Protein AF-A0A7C7CBN4-F1 (afdb_monomer_lite)

Structure (mmCIF, N/CA/C/O backbone):
data_AF-A0A7C7CBN4-F1
#
_entry.id   AF-A0A7C7CBN4-F1
#
loop_
_atom_site.group_PDB
_atom_site.id
_atom_site.type_symbol
_atom_site.label_atom_id
_atom_site.label_alt_id
_atom_site.label_comp_id
_atom_site.label_asym_id
_atom_site.label_entity_id
_atom_site.label_seq_id
_atom_site.pdbx_PDB_ins_code
_atom_site.Cartn_x
_atom_site.Cartn_y
_atom_site.Cartn_z
_atom_site.occupancy
_atom_site.B_iso_or_equiv
_atom_site.auth_seq_id
_atom_site.auth_comp_id
_atom_site.auth_asym_id
_atom_site.auth_atom_id
_atom_site.pdbx_PDB_model_num
ATOM 1 N N . MET A 1 1 ? 98.092 3.364 -56.142 1.00 43.34 1 MET A N 1
ATOM 2 C CA . MET A 1 1 ? 97.210 4.239 -55.341 1.00 43.34 1 MET A CA 1
ATOM 3 C C . MET A 1 1 ? 95.775 3.809 -55.623 1.00 43.34 1 MET A C 1
ATOM 5 O O . MET A 1 1 ? 95.354 3.926 -56.759 1.00 43.34 1 MET A O 1
ATOM 9 N N . SER A 1 2 ? 95.187 2.977 -54.755 1.00 47.62 2 SER A N 1
ATOM 10 C CA . SER A 1 2 ? 94.091 3.375 -53.839 1.00 47.62 2 SER A CA 1
ATOM 11 C C . SER A 1 2 ? 92.785 3.619 -54.623 1.00 47.62 2 SER A C 1
ATOM 13 O O . SER A 1 2 ? 92.735 4.539 -55.418 1.00 47.62 2 SER A O 1
ATOM 15 N N . TYR A 1 3 ? 91.714 2.830 -54.500 1.00 40.03 3 TYR A N 1
ATOM 16 C CA . TYR A 1 3 ? 90.862 2.773 -53.309 1.00 40.03 3 TYR A CA 1
ATOM 17 C C . TYR A 1 3 ? 89.875 1.586 -53.351 1.00 40.03 3 TYR A C 1
ATOM 19 O O . TYR A 1 3 ? 89.418 1.162 -54.408 1.00 40.03 3 TYR A O 1
ATOM 27 N N . ARG A 1 4 ? 89.523 1.106 -52.153 1.00 58.81 4 ARG A N 1
ATOM 28 C CA . ARG A 1 4 ? 88.445 0.155 -51.830 1.00 58.81 4 ARG A CA 1
ATOM 29 C C . ARG A 1 4 ? 87.067 0.622 -52.326 1.00 58.81 4 ARG A C 1
ATOM 31 O O . ARG A 1 4 ? 86.764 1.805 -52.221 1.00 58.81 4 ARG A O 1
ATOM 38 N N . SER A 1 5 ? 86.164 -0.322 -52.597 1.00 55.41 5 SER A N 1
ATOM 39 C CA . SER A 1 5 ? 84.822 -0.301 -51.986 1.00 55.41 5 SER A CA 1
ATOM 40 C C . SER A 1 5 ? 84.176 -1.695 -51.962 1.00 55.41 5 SER A C 1
ATOM 42 O O . SER A 1 5 ? 84.380 -2.528 -52.837 1.00 55.41 5 SER A O 1
ATOM 44 N N . ASN A 1 6 ? 83.493 -1.942 -50.846 1.00 53.50 6 ASN A N 1
ATOM 45 C CA . ASN A 1 6 ? 82.955 -3.200 -50.323 1.00 53.50 6 ASN A CA 1
ATOM 46 C C . ASN A 1 6 ? 81.663 -3.636 -51.066 1.00 53.50 6 ASN A C 1
ATOM 48 O O . ASN A 1 6 ? 81.039 -2.804 -51.724 1.00 53.50 6 ASN A O 1
ATOM 52 N N . PRO A 1 7 ? 81.204 -4.897 -50.936 1.00 64.44 7 PRO A N 1
ATOM 53 C CA . PRO A 1 7 ? 80.123 -5.454 -51.737 1.00 64.44 7 PRO A CA 1
ATOM 54 C C . PRO A 1 7 ? 78.751 -5.156 -51.122 1.00 64.44 7 PRO A C 1
ATOM 56 O O . PRO A 1 7 ? 78.553 -5.304 -49.917 1.00 64.44 7 PRO A O 1
ATOM 59 N N . LEU A 1 8 ? 77.755 -4.848 -51.954 1.00 54.62 8 LEU A N 1
ATOM 60 C CA . LEU A 1 8 ? 76.351 -4.891 -51.542 1.00 54.62 8 LEU A CA 1
ATOM 61 C C . LEU A 1 8 ? 75.717 -6.178 -52.060 1.00 54.62 8 LEU A C 1
ATOM 63 O O . LEU A 1 8 ? 75.037 -6.227 -53.083 1.00 54.62 8 LEU A O 1
ATOM 67 N N . ARG A 1 9 ? 75.956 -7.255 -51.309 1.00 57.56 9 ARG A N 1
ATOM 68 C CA . ARG A 1 9 ? 75.176 -8.487 -51.403 1.00 57.56 9 ARG A CA 1
ATOM 69 C C . ARG A 1 9 ? 73.751 -8.149 -50.964 1.00 57.56 9 ARG A C 1
ATOM 71 O O . ARG A 1 9 ? 73.464 -8.086 -49.771 1.00 57.56 9 ARG 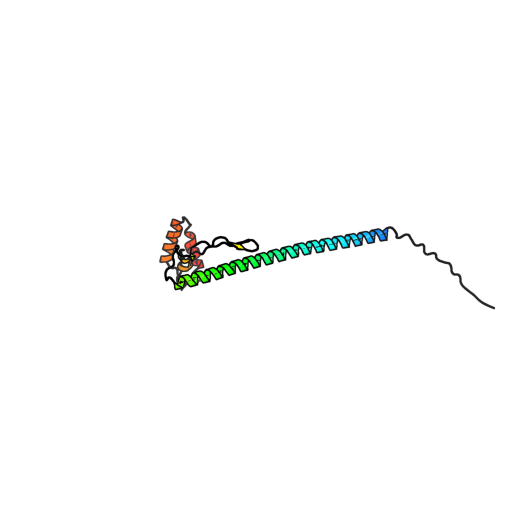A O 1
ATOM 78 N N . SER A 1 10 ? 72.880 -7.903 -51.939 1.00 57.88 10 SER A N 1
ATOM 79 C CA . SER A 1 10 ? 71.437 -7.768 -51.745 1.00 57.88 10 SER A CA 1
ATOM 80 C C . SER A 1 10 ? 70.916 -9.032 -51.057 1.00 57.88 10 SER A C 1
ATOM 82 O O . SER A 1 10 ? 70.698 -10.070 -51.685 1.00 57.88 10 SER A O 1
ATOM 84 N N . LYS A 1 11 ? 70.748 -8.972 -49.732 1.00 56.88 11 LYS A N 1
ATOM 85 C CA . LYS A 1 11 ? 69.871 -9.900 -49.027 1.00 56.88 11 LYS A CA 1
ATOM 86 C C . LYS A 1 11 ? 68.460 -9.549 -49.484 1.00 56.88 11 LYS A C 1
ATOM 88 O O . LYS A 1 11 ? 67.834 -8.654 -48.924 1.00 56.88 11 LYS A O 1
ATOM 93 N N . ARG A 1 12 ? 67.962 -10.237 -50.514 1.00 55.66 12 ARG A N 1
ATOM 94 C CA . ARG A 1 12 ? 66.518 -10.339 -50.729 1.00 55.66 12 ARG A CA 1
ATOM 95 C C . ARG A 1 12 ? 65.950 -10.962 -49.460 1.00 55.66 12 ARG A C 1
ATOM 97 O O . ARG A 1 12 ? 66.096 -12.162 -49.244 1.00 55.66 12 ARG A O 1
ATOM 104 N N . ALA A 1 13 ? 65.375 -10.129 -48.597 1.00 58.38 13 ALA A N 1
ATOM 105 C CA . ALA A 1 13 ? 64.515 -10.600 -47.533 1.00 58.38 13 ALA A CA 1
ATOM 106 C C . ALA A 1 13 ? 63.385 -11.361 -48.226 1.00 58.38 13 ALA A C 1
ATOM 108 O O . ALA A 1 13 ? 62.579 -10.777 -48.952 1.00 58.38 13 ALA A O 1
ATOM 109 N N . SER A 1 14 ? 63.388 -12.683 -48.090 1.00 56.41 14 SER A N 1
ATOM 110 C CA . SER A 1 14 ? 62.243 -13.495 -48.455 1.00 56.41 14 SER A CA 1
ATOM 111 C C . SER A 1 14 ? 61.078 -12.996 -47.612 1.00 56.41 14 SER A C 1
ATOM 113 O O . SER A 1 14 ? 61.020 -13.271 -46.414 1.00 56.41 14 SER A O 1
ATOM 115 N N . SER A 1 15 ? 60.188 -12.223 -48.236 1.00 61.75 15 SER A N 1
ATOM 116 C CA . SER A 1 15 ? 58.855 -11.932 -47.722 1.00 61.75 15 SER A CA 1
ATOM 117 C C . SER A 1 15 ? 58.131 -13.270 -47.618 1.00 61.75 15 SER A C 1
ATOM 119 O O . SER A 1 15 ? 57.537 -13.770 -48.575 1.00 61.75 15 SER A O 1
ATOM 121 N N . ALA A 1 16 ? 58.316 -13.931 -46.478 1.00 57.94 16 ALA A N 1
ATOM 122 C CA . ALA A 1 16 ? 57.574 -15.119 -46.130 1.00 57.94 16 ALA A CA 1
ATOM 123 C C . ALA A 1 16 ? 56.100 -14.709 -46.106 1.00 57.94 16 ALA A C 1
ATOM 125 O O . ALA A 1 16 ? 55.696 -13.825 -45.355 1.00 57.94 16 ALA A O 1
ATOM 126 N N . ARG A 1 17 ? 55.321 -15.315 -47.002 1.00 61.31 17 ARG A N 1
ATOM 127 C CA . ARG A 1 17 ? 53.884 -15.110 -47.173 1.00 61.31 17 ARG A CA 1
ATOM 128 C C . ARG A 1 17 ? 53.156 -15.213 -45.823 1.00 61.31 17 ARG A C 1
ATOM 130 O O . ARG A 1 17 ? 52.806 -16.307 -45.403 1.00 61.31 17 ARG A O 1
ATOM 137 N N . GLN A 1 18 ? 52.833 -14.077 -45.205 1.00 58.62 18 GLN A N 1
ATOM 138 C CA . GLN A 1 18 ? 51.932 -13.993 -44.044 1.00 58.62 18 GLN A CA 1
ATOM 139 C C . GLN A 1 18 ? 50.460 -13.769 -44.446 1.00 58.62 18 GLN A C 1
ATOM 141 O O . GLN A 1 18 ? 49.712 -13.083 -43.760 1.00 58.62 18 GLN A O 1
ATOM 146 N N . HIS A 1 19 ? 50.013 -14.334 -45.570 1.00 59.84 19 HIS A N 1
ATOM 147 C CA . HIS A 1 19 ? 48.674 -14.038 -46.100 1.00 59.84 19 HIS A CA 1
ATOM 148 C C . HIS A 1 19 ? 47.548 -14.779 -45.351 1.00 59.84 19 HIS A C 1
ATOM 150 O O . HIS A 1 19 ? 46.417 -14.312 -45.348 1.00 59.84 19 HIS A O 1
ATOM 156 N N . GLY A 1 20 ? 47.844 -15.900 -44.678 1.00 67.69 20 GLY A N 1
ATOM 157 C CA . GLY A 1 20 ? 46.846 -16.647 -43.896 1.00 67.69 20 GLY A CA 1
ATOM 158 C C . GLY A 1 20 ? 46.621 -16.089 -42.487 1.00 67.69 20 GLY A C 1
ATOM 159 O O . GLY A 1 20 ? 45.486 -15.961 -42.045 1.00 67.69 20 GLY A O 1
ATOM 160 N N . ILE A 1 21 ? 47.700 -15.708 -41.794 1.00 83.94 21 ILE A N 1
ATOM 161 C CA . ILE A 1 21 ? 47.634 -15.242 -40.398 1.00 83.94 21 ILE A CA 1
ATOM 162 C C . ILE A 1 21 ? 46.934 -13.882 -40.304 1.00 83.94 21 ILE A C 1
ATOM 164 O O . ILE A 1 21 ? 46.095 -13.706 -39.429 1.00 83.94 21 ILE A O 1
ATOM 168 N N . ALA A 1 22 ? 47.209 -12.958 -41.231 1.00 87.12 22 ALA A N 1
ATOM 169 C CA . ALA A 1 22 ? 46.584 -11.635 -41.240 1.00 87.12 22 ALA A CA 1
ATOM 170 C C . ALA A 1 22 ? 45.056 -11.687 -41.434 1.00 87.12 22 ALA A C 1
ATOM 172 O O . ALA A 1 22 ? 44.326 -10.889 -40.853 1.00 87.12 22 ALA A O 1
ATOM 173 N N . LEU A 1 23 ? 44.558 -12.640 -42.231 1.00 87.44 23 LEU A N 1
ATOM 174 C CA . LEU A 1 23 ? 43.120 -12.820 -42.427 1.00 87.44 23 LEU A CA 1
ATOM 175 C C . LEU A 1 23 ? 42.457 -13.406 -41.174 1.00 87.44 23 LEU A C 1
ATOM 177 O O . LEU A 1 23 ? 41.395 -12.943 -40.771 1.00 87.44 23 LEU A O 1
ATOM 181 N N . ILE A 1 24 ? 43.096 -14.389 -40.532 1.00 90.44 24 ILE A N 1
ATOM 182 C CA . ILE A 1 24 ? 42.591 -14.993 -39.291 1.00 90.44 24 ILE A CA 1
ATOM 183 C C . ILE A 1 24 ? 42.546 -13.953 -38.167 1.00 90.44 24 ILE A C 1
A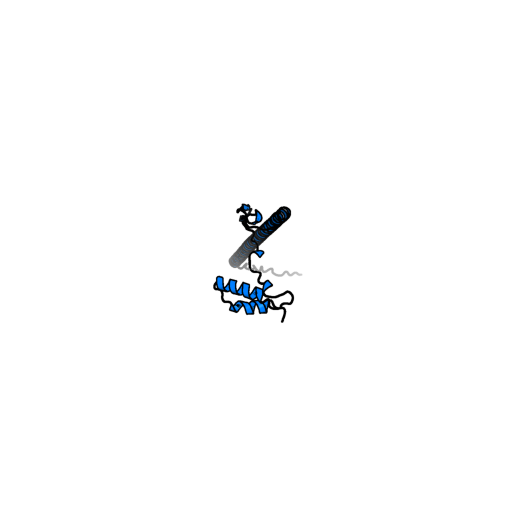TOM 185 O O . ILE A 1 24 ? 41.547 -13.880 -37.455 1.00 90.44 24 ILE A O 1
ATOM 189 N N . THR A 1 25 ? 43.579 -13.116 -38.020 1.00 92.50 25 THR A N 1
ATOM 190 C CA . THR A 1 25 ? 43.578 -12.051 -37.005 1.00 92.50 25 THR A CA 1
ATOM 191 C C . THR A 1 25 ? 42.528 -10.986 -37.302 1.00 92.50 25 THR A C 1
ATOM 193 O O . THR A 1 25 ? 41.843 -10.560 -36.378 1.00 92.50 25 THR A O 1
ATOM 196 N N . ALA A 1 26 ? 42.336 -10.599 -38.567 1.00 93.81 26 ALA A N 1
ATOM 197 C CA . ALA A 1 26 ? 41.272 -9.672 -38.948 1.00 93.81 26 ALA A CA 1
ATOM 198 C C . ALA A 1 26 ? 39.877 -10.239 -38.631 1.00 93.81 26 ALA A C 1
ATOM 200 O O . ALA A 1 26 ? 39.064 -9.546 -38.024 1.00 93.81 26 ALA A O 1
ATOM 201 N N . LEU A 1 27 ? 39.614 -11.507 -38.967 1.00 95.19 27 LEU A N 1
ATOM 202 C CA . LEU A 1 27 ? 38.351 -12.177 -38.638 1.00 95.19 27 LEU A CA 1
ATOM 203 C C . LEU A 1 27 ? 38.142 -12.301 -37.127 1.00 95.19 27 LEU A C 1
ATOM 205 O O . LEU A 1 27 ? 37.031 -12.084 -36.655 1.00 95.19 27 LEU A O 1
ATOM 209 N N . LEU A 1 28 ? 39.197 -12.598 -36.365 1.00 96.50 28 LEU A N 1
ATOM 210 C CA . LEU A 1 28 ? 39.133 -12.654 -34.906 1.00 96.50 28 LEU A CA 1
ATOM 211 C C . LEU A 1 28 ? 38.802 -11.279 -34.308 1.00 96.50 28 LEU A C 1
ATOM 213 O O . LEU A 1 28 ? 37.930 -11.188 -33.451 1.00 96.50 28 LEU A O 1
ATOM 217 N N . ILE A 1 29 ? 39.448 -10.210 -34.783 1.00 96.75 29 ILE A N 1
ATOM 218 C CA . ILE A 1 29 ? 39.169 -8.836 -34.337 1.00 96.75 29 ILE A CA 1
ATOM 219 C C . ILE A 1 29 ? 37.725 -8.449 -34.666 1.00 96.75 29 ILE A C 1
ATOM 221 O O . ILE A 1 29 ? 37.037 -7.910 -33.806 1.00 96.75 29 ILE A O 1
ATOM 225 N N . VAL A 1 30 ? 37.246 -8.750 -35.876 1.00 97.44 30 VAL A N 1
ATOM 226 C CA . VAL A 1 30 ? 35.858 -8.468 -36.275 1.00 97.44 30 VAL A CA 1
ATOM 227 C C . VAL A 1 30 ? 34.870 -9.273 -35.436 1.00 97.44 30 VAL A C 1
ATOM 229 O O . VAL A 1 30 ? 33.887 -8.709 -34.966 1.00 97.44 30 VAL A O 1
ATOM 232 N N . ALA A 1 31 ? 35.132 -10.561 -35.204 1.00 97.31 31 ALA A N 1
ATOM 233 C CA . ALA A 1 31 ? 34.286 -11.398 -34.362 1.00 97.31 31 ALA A CA 1
ATOM 234 C C . ALA A 1 31 ? 34.219 -10.861 -32.925 1.00 97.31 31 ALA A C 1
ATOM 236 O O . ALA A 1 31 ? 33.130 -10.752 -32.374 1.00 97.31 31 ALA A O 1
ATOM 237 N N . LEU A 1 32 ? 35.356 -10.458 -32.348 1.00 97.81 32 LEU A N 1
ATOM 238 C CA . LEU A 1 32 ? 35.422 -9.846 -31.017 1.00 97.81 32 LEU A CA 1
ATOM 239 C C . LEU A 1 32 ? 34.719 -8.485 -30.961 1.00 97.81 32 LEU A C 1
ATOM 241 O O . LEU A 1 32 ? 34.020 -8.189 -29.996 1.00 97.81 32 LEU A O 1
ATOM 245 N N . ALA A 1 33 ? 34.875 -7.657 -31.993 1.00 97.94 33 ALA A N 1
ATOM 246 C CA . ALA A 1 33 ? 34.186 -6.375 -32.080 1.00 97.94 33 ALA A CA 1
ATOM 247 C C . ALA A 1 33 ? 32.665 -6.571 -32.182 1.00 97.94 33 ALA A C 1
ATOM 249 O O . ALA A 1 33 ? 31.908 -5.881 -31.502 1.00 97.94 33 ALA A O 1
ATOM 250 N N . ALA A 1 34 ? 32.215 -7.540 -32.984 1.00 97.75 34 ALA A N 1
ATOM 251 C CA . ALA A 1 34 ? 30.804 -7.868 -33.139 1.00 97.75 34 ALA A CA 1
ATOM 252 C C . ALA A 1 34 ? 30.195 -8.433 -31.846 1.00 97.75 34 ALA A C 1
ATOM 254 O O . ALA A 1 34 ? 29.095 -8.029 -31.470 1.00 97.75 34 ALA A O 1
ATOM 255 N N . THR A 1 35 ? 30.897 -9.324 -31.136 1.00 97.94 35 THR A N 1
ATOM 256 C CA . THR A 1 35 ? 30.413 -9.865 -29.855 1.00 97.94 35 THR A CA 1
ATOM 257 C C . THR A 1 35 ? 30.369 -8.794 -28.768 1.00 97.94 35 THR A C 1
ATOM 259 O O . THR A 1 35 ? 29.388 -8.731 -28.030 1.00 97.94 35 THR A O 1
ATOM 262 N N . ALA A 1 36 ? 31.370 -7.911 -28.702 1.00 98.06 36 ALA A N 1
ATOM 263 C CA . ALA A 1 36 ? 31.365 -6.773 -27.786 1.00 98.06 36 ALA A CA 1
ATOM 264 C C . ALA A 1 36 ? 30.203 -5.811 -28.081 1.00 98.06 36 ALA A C 1
ATOM 266 O O . ALA A 1 36 ? 29.483 -5.420 -27.166 1.00 98.06 36 ALA A O 1
ATOM 267 N N . ALA A 1 37 ? 29.967 -5.483 -29.355 1.00 98.19 37 ALA A N 1
ATOM 268 C CA . ALA A 1 37 ? 28.836 -4.648 -29.755 1.00 98.19 37 ALA A CA 1
ATOM 269 C C . ALA A 1 37 ? 27.487 -5.293 -29.392 1.00 98.19 37 ALA A C 1
ATOM 271 O O . ALA A 1 37 ? 26.611 -4.619 -28.854 1.00 98.19 37 ALA A O 1
ATOM 272 N N . ALA A 1 38 ? 27.328 -6.600 -29.626 1.00 97.94 38 ALA A N 1
ATOM 273 C CA . ALA A 1 38 ? 26.117 -7.326 -29.251 1.00 97.94 38 ALA A CA 1
ATOM 274 C C . ALA A 1 38 ? 25.879 -7.318 -27.730 1.00 97.94 38 ALA A C 1
ATOM 276 O O . ALA A 1 38 ? 24.742 -7.141 -27.294 1.00 97.94 38 ALA A O 1
ATOM 277 N N . ALA A 1 39 ? 26.939 -7.462 -26.928 1.00 97.75 39 ALA A N 1
ATOM 278 C CA . ALA A 1 39 ? 26.847 -7.389 -25.471 1.00 97.75 39 ALA A CA 1
ATOM 279 C C . ALA A 1 39 ? 26.405 -5.997 -24.988 1.00 97.75 39 ALA A C 1
ATOM 281 O O . ALA A 1 39 ? 25.527 -5.908 -24.135 1.00 97.75 39 ALA A O 1
ATOM 282 N N . ILE A 1 40 ? 26.952 -4.925 -25.574 1.00 98.12 40 ILE A N 1
ATOM 283 C CA . ILE A 1 40 ? 26.553 -3.542 -25.261 1.00 98.12 40 ILE A CA 1
ATOM 284 C C . ILE A 1 40 ? 25.071 -3.318 -25.583 1.00 98.12 40 ILE A C 1
ATOM 286 O O . ILE A 1 40 ? 24.334 -2.805 -24.749 1.00 98.12 40 ILE A O 1
ATOM 290 N N . VAL A 1 41 ? 24.606 -3.744 -26.762 1.00 98.38 41 VAL A N 1
ATOM 291 C CA . VAL A 1 41 ? 23.191 -3.597 -27.151 1.00 98.38 41 VAL A CA 1
ATOM 292 C C . VAL A 1 41 ? 22.263 -4.373 -26.213 1.00 98.38 41 VAL A C 1
ATOM 294 O O . VAL A 1 41 ? 21.184 -3.887 -25.878 1.00 98.38 41 VAL A O 1
ATOM 297 N N . ALA A 1 42 ? 22.665 -5.570 -25.780 1.00 97.56 42 ALA A N 1
ATOM 298 C CA . ALA A 1 42 ? 21.878 -6.355 -24.836 1.00 97.56 42 ALA A CA 1
ATOM 299 C C . ALA A 1 42 ? 21.766 -5.663 -23.465 1.00 97.56 42 ALA A C 1
ATOM 301 O O . ALA A 1 42 ? 20.678 -5.632 -22.887 1.00 97.56 42 ALA A O 1
ATOM 302 N N . ASP A 1 43 ? 22.859 -5.079 -22.968 1.00 97.81 43 ASP A N 1
ATOM 303 C CA . ASP A 1 43 ? 22.867 -4.335 -21.704 1.00 97.81 43 ASP A CA 1
ATOM 304 C C . ASP A 1 43 ? 22.009 -3.060 -21.782 1.00 97.81 43 ASP A C 1
ATOM 306 O O . ASP A 1 43 ? 21.168 -2.823 -20.914 1.00 97.81 43 ASP A O 1
ATOM 310 N N . GLU A 1 44 ? 22.113 -2.311 -22.884 1.00 98.06 44 GLU A N 1
ATOM 311 C CA . GLU A 1 44 ? 21.292 -1.123 -23.157 1.00 98.06 44 GLU A CA 1
ATOM 312 C C . GLU A 1 44 ? 19.790 -1.459 -23.106 1.00 98.06 44 GLU A C 1
ATOM 314 O O . GLU A 1 44 ? 19.003 -0.768 -22.458 1.00 98.06 44 GLU A O 1
ATOM 319 N N . GLN A 1 45 ? 19.376 -2.569 -23.728 1.00 97.94 45 GLN A N 1
ATOM 320 C CA . GLN A 1 45 ? 17.977 -3.010 -23.709 1.00 97.94 45 GLN A CA 1
ATOM 321 C C . GLN A 1 45 ? 17.484 -3.351 -22.299 1.00 97.94 45 GLN A C 1
ATOM 323 O O . GLN A 1 45 ? 16.333 -3.060 -21.960 1.00 97.94 45 GLN A O 1
ATOM 328 N N . ILE A 1 46 ? 18.330 -3.971 -21.474 1.00 98.00 46 ILE A N 1
ATOM 329 C CA . ILE A 1 46 ? 18.004 -4.258 -20.072 1.00 98.00 46 ILE A CA 1
ATOM 330 C C . ILE A 1 46 ? 17.883 -2.949 -19.287 1.00 98.00 46 ILE A C 1
ATOM 332 O O . ILE A 1 46 ? 16.930 -2.790 -18.523 1.00 98.00 46 ILE A O 1
ATOM 336 N N . SER A 1 47 ? 18.805 -2.009 -19.498 1.00 98.12 47 SER A N 1
ATOM 337 C CA . SER A 1 47 ? 18.788 -0.687 -18.867 1.00 98.12 47 SER A CA 1
ATOM 338 C C . SER A 1 47 ? 17.503 0.082 -19.195 1.00 98.12 47 SER A C 1
ATOM 340 O O . SER A 1 47 ? 16.805 0.528 -18.286 1.00 98.12 47 SER A O 1
ATOM 342 N N . ILE A 1 48 ? 17.107 0.133 -20.472 1.00 98.38 48 ILE A N 1
ATOM 343 C CA . ILE A 1 48 ? 15.862 0.781 -20.916 1.00 98.38 48 ILE A CA 1
ATOM 344 C C . ILE A 1 48 ? 14.640 0.166 -20.227 1.00 98.38 48 ILE A C 1
ATOM 346 O O . ILE A 1 48 ? 13.791 0.894 -19.715 1.00 98.38 48 ILE A O 1
ATOM 350 N N . ARG A 1 49 ? 14.552 -1.169 -20.169 1.00 97.94 49 ARG A N 1
ATOM 351 C CA . ARG A 1 49 ? 13.430 -1.854 -19.504 1.00 97.94 49 ARG A CA 1
ATOM 352 C C . ARG A 1 49 ? 13.379 -1.560 -18.010 1.00 97.94 49 ARG A C 1
ATOM 354 O O . ARG A 1 49 ? 12.297 -1.353 -17.476 1.00 97.94 49 ARG A O 1
ATOM 361 N N . ARG A 1 50 ? 14.532 -1.533 -17.336 1.00 98.12 50 ARG A N 1
ATOM 362 C CA . ARG A 1 50 ? 14.607 -1.179 -15.911 1.00 98.12 50 ARG A CA 1
ATOM 363 C C . ARG A 1 50 ? 14.117 0.242 -15.678 1.00 98.12 50 ARG A C 1
ATOM 365 O O . ARG A 1 50 ? 13.269 0.436 -14.820 1.00 98.12 50 ARG A O 1
ATOM 372 N N . THR A 1 51 ? 14.595 1.194 -16.474 1.00 98.25 51 THR A N 1
ATOM 373 C CA . THR A 1 51 ? 14.161 2.592 -16.388 1.00 98.25 51 THR A CA 1
ATOM 374 C C . THR A 1 51 ? 12.662 2.725 -16.640 1.00 98.25 51 THR A C 1
ATOM 376 O O . THR A 1 51 ? 11.993 3.399 -15.868 1.00 98.25 51 THR A O 1
ATOM 379 N N . SER A 1 52 ? 12.119 2.040 -17.654 1.00 96.75 52 SER A N 1
ATOM 380 C CA . SER A 1 52 ? 10.673 2.028 -17.918 1.00 96.75 52 SER A CA 1
ATOM 381 C C . SER A 1 52 ? 9.890 1.519 -16.710 1.00 96.75 52 SER A C 1
ATOM 383 O O . SER A 1 52 ? 9.001 2.207 -16.237 1.00 96.75 52 SER A O 1
ATOM 385 N N . ASN A 1 53 ? 10.276 0.370 -16.147 1.00 96.88 53 ASN A N 1
ATOM 386 C CA . ASN A 1 53 ? 9.594 -0.188 -14.980 1.00 96.88 53 ASN A CA 1
ATOM 387 C C . ASN A 1 53 ? 9.672 0.739 -13.753 1.00 96.88 53 ASN A C 1
ATOM 389 O O . ASN A 1 53 ? 8.719 0.812 -12.982 1.00 96.88 53 ASN A O 1
ATOM 393 N N . THR A 1 54 ? 10.801 1.428 -13.552 1.00 98.00 54 THR A N 1
ATOM 394 C CA . THR A 1 54 ? 10.937 2.423 -12.479 1.00 98.00 54 THR A CA 1
ATOM 395 C C . THR A 1 54 ? 9.977 3.589 -12.695 1.00 98.00 54 THR A C 1
ATOM 397 O O . THR A 1 54 ? 9.259 3.946 -11.767 1.00 98.00 54 THR A O 1
ATOM 400 N N . LEU A 1 55 ? 9.916 4.138 -13.911 1.00 97.06 55 LEU A N 1
ATOM 401 C CA . LEU A 1 55 ? 9.003 5.233 -14.245 1.00 97.06 55 LEU A CA 1
ATOM 402 C C . LEU A 1 55 ? 7.535 4.819 -14.083 1.00 97.06 55 LEU A C 1
ATOM 404 O O . LEU A 1 55 ? 6.765 5.562 -13.482 1.00 97.06 55 LEU A O 1
ATOM 408 N N . ASP A 1 56 ? 7.165 3.619 -14.537 1.00 95.56 56 ASP A N 1
ATOM 409 C CA . ASP A 1 56 ? 5.808 3.082 -14.382 1.00 95.56 56 ASP A CA 1
ATOM 410 C C . ASP A 1 56 ? 5.443 2.924 -12.892 1.00 95.56 56 ASP A C 1
ATOM 412 O O . ASP A 1 56 ? 4.335 3.260 -12.468 1.00 95.56 56 ASP A O 1
ATOM 416 N N . SER A 1 57 ? 6.389 2.458 -12.065 1.00 95.75 57 SER A N 1
ATOM 417 C CA . SER A 1 57 ? 6.194 2.333 -10.615 1.00 95.75 57 SER A CA 1
ATOM 418 C C . SER A 1 57 ? 6.057 3.690 -9.921 1.00 95.75 57 SER A C 1
ATOM 420 O O . SER A 1 57 ? 5.239 3.825 -9.009 1.00 95.75 57 SER A O 1
ATOM 422 N N . GLU A 1 58 ? 6.850 4.687 -10.314 1.00 96.88 58 GLU A N 1
ATOM 423 C CA . GLU A 1 58 ? 6.752 6.051 -9.783 1.00 96.88 58 GLU A CA 1
ATOM 424 C C . GLU A 1 58 ? 5.431 6.708 -10.194 1.00 96.88 58 GLU A C 1
ATOM 426 O O . GLU A 1 58 ? 4.765 7.331 -9.367 1.00 96.88 58 GLU A O 1
ATOM 431 N N . GLN A 1 59 ? 5.004 6.514 -11.442 1.00 95.50 59 GLN A N 1
ATOM 432 C CA . GLN A 1 59 ? 3.720 6.995 -11.939 1.00 95.50 59 GLN A CA 1
ATOM 433 C C . GLN A 1 59 ? 2.551 6.374 -11.161 1.00 95.50 59 GLN A C 1
ATOM 435 O O . GLN A 1 59 ? 1.667 7.103 -10.707 1.00 95.50 59 GLN A O 1
ATOM 440 N N . ALA A 1 60 ? 2.569 5.057 -10.931 1.00 94.06 60 ALA A N 1
ATOM 441 C CA . ALA A 1 60 ? 1.565 4.381 -10.110 1.00 94.06 60 ALA A CA 1
ATOM 442 C C . ALA A 1 60 ? 1.530 4.919 -8.668 1.00 94.06 60 ALA A C 1
ATOM 444 O O . ALA A 1 60 ? 0.450 5.123 -8.110 1.00 94.06 60 ALA A O 1
ATOM 445 N N . TYR A 1 61 ? 2.696 5.199 -8.076 1.00 95.25 61 TYR A N 1
ATOM 446 C CA . TYR A 1 61 ? 2.785 5.808 -6.748 1.00 95.25 61 TYR A CA 1
ATOM 447 C C . TYR A 1 61 ? 2.186 7.222 -6.715 1.00 95.25 61 TYR A C 1
ATOM 449 O O . TYR A 1 61 ? 1.402 7.536 -5.821 1.00 95.25 61 TYR A O 1
ATOM 457 N N . LEU A 1 62 ? 2.500 8.065 -7.703 1.00 94.88 62 LEU A N 1
ATOM 458 C CA . LEU A 1 62 ? 1.938 9.415 -7.803 1.00 94.88 62 LEU A CA 1
ATOM 459 C C . LEU A 1 62 ? 0.418 9.390 -7.990 1.00 94.88 62 LEU A C 1
ATOM 461 O O . LEU A 1 62 ? -0.285 10.212 -7.403 1.00 94.88 62 LEU A O 1
ATOM 465 N N . TYR A 1 63 ? -0.098 8.430 -8.757 1.00 93.62 63 TYR A N 1
ATOM 466 C CA . TYR A 1 63 ? -1.535 8.205 -8.862 1.00 93.62 63 TYR A CA 1
ATOM 467 C C . TYR A 1 63 ? -2.159 7.813 -7.522 1.00 93.62 63 TYR A C 1
ATOM 469 O O . TYR A 1 63 ? -3.167 8.405 -7.143 1.00 93.62 63 TYR A O 1
ATOM 477 N N . ALA A 1 64 ? -1.546 6.894 -6.772 1.00 92.25 64 ALA A N 1
ATOM 478 C CA . ALA A 1 64 ? -2.016 6.527 -5.436 1.00 92.25 64 ALA A CA 1
ATOM 479 C C . ALA A 1 64 ? -2.042 7.732 -4.476 1.00 92.25 64 ALA A C 1
ATOM 481 O O . ALA A 1 64 ? -3.059 7.978 -3.830 1.00 92.25 64 ALA A O 1
ATOM 482 N N . ALA A 1 65 ? -0.973 8.533 -4.447 1.00 93.94 65 ALA A N 1
ATOM 483 C CA . ALA A 1 65 ? -0.895 9.741 -3.621 1.00 93.94 65 ALA A CA 1
ATOM 484 C C . ALA A 1 65 ? -1.927 10.814 -4.031 1.00 93.94 65 ALA A C 1
ATOM 486 O O . ALA A 1 65 ? -2.481 11.522 -3.185 1.00 93.94 65 ALA A O 1
ATOM 487 N N . GLY A 1 66 ? -2.219 10.930 -5.330 1.00 90.50 66 GLY A N 1
ATOM 488 C CA . GLY A 1 66 ? -3.273 11.811 -5.835 1.00 90.50 66 GLY A CA 1
ATOM 489 C C . GLY A 1 66 ? -4.668 11.394 -5.360 1.00 90.50 66 GLY A C 1
ATOM 490 O O . GLY A 1 66 ? -5.452 12.248 -4.953 1.00 90.50 66 GLY A O 1
ATOM 491 N N . ILE A 1 67 ? -4.960 10.089 -5.353 1.00 89.38 67 ILE A N 1
ATOM 492 C CA . ILE A 1 67 ? -6.230 9.548 -4.837 1.00 89.38 67 ILE A CA 1
ATOM 493 C C . ILE A 1 67 ? -6.342 9.766 -3.328 1.00 89.38 67 ILE A C 1
ATOM 495 O O . ILE A 1 67 ? -7.408 10.140 -2.853 1.00 89.38 67 ILE A O 1
ATOM 499 N N . GLU A 1 68 ? -5.258 9.562 -2.577 1.00 91.00 68 GLU A N 1
ATOM 500 C CA . GLU A 1 68 ? -5.231 9.835 -1.135 1.00 91.00 68 GLU A CA 1
ATOM 501 C C . GLU A 1 68 ? -5.539 11.311 -0.848 1.00 91.00 68 GLU A C 1
ATOM 503 O O . GLU A 1 68 ? -6.372 11.616 0.001 1.00 91.00 68 GLU A O 1
ATOM 508 N N . SER A 1 69 ? -4.941 12.229 -1.612 1.00 91.38 69 SER A N 1
ATOM 509 C CA . SER A 1 69 ? -5.211 13.668 -1.477 1.00 91.38 69 SER A CA 1
ATOM 510 C C . SER A 1 69 ? -6.678 14.003 -1.771 1.00 91.38 69 SER A C 1
ATOM 512 O O . SER A 1 69 ? -7.308 14.742 -1.023 1.00 91.38 69 SER A O 1
ATOM 514 N N . TRP A 1 70 ? -7.245 13.408 -2.822 1.00 86.81 70 TRP A N 1
ATOM 515 C CA . TRP A 1 70 ? -8.663 13.555 -3.159 1.00 86.81 70 TRP A CA 1
ATOM 516 C C . TRP A 1 70 ? -9.588 12.999 -2.064 1.00 86.81 70 TRP A C 1
ATOM 518 O O . TRP A 1 70 ? -10.595 13.623 -1.736 1.00 86.81 70 TRP A O 1
ATOM 528 N N . ALA A 1 71 ? -9.233 11.862 -1.458 1.00 88.50 71 ALA A N 1
ATOM 529 C CA . ALA A 1 71 ? -9.981 11.291 -0.341 1.00 88.50 71 ALA A CA 1
ATOM 530 C C . ALA A 1 71 ? -9.944 12.210 0.892 1.00 88.50 71 ALA A C 1
ATOM 532 O O . ALA A 1 71 ? -10.972 12.404 1.537 1.00 88.50 71 ALA A O 1
ATOM 533 N N . ILE A 1 72 ? -8.791 12.824 1.189 1.00 90.19 72 ILE A N 1
ATOM 534 C CA . ILE A 1 72 ? -8.659 13.820 2.264 1.00 90.19 72 ILE A CA 1
ATOM 535 C C . ILE A 1 72 ? -9.574 15.023 2.015 1.00 90.19 72 ILE A C 1
ATOM 537 O O . ILE A 1 72 ? -10.221 15.487 2.953 1.00 90.19 72 ILE A O 1
ATOM 541 N N . ASP A 1 73 ? -9.654 15.515 0.778 1.00 88.31 73 ASP A N 1
ATOM 542 C CA . ASP A 1 73 ? -10.519 16.649 0.437 1.00 88.31 73 ASP A CA 1
ATOM 543 C C . ASP A 1 73 ? -12.004 16.307 0.621 1.00 88.31 73 ASP A C 1
ATOM 545 O O . ASP A 1 73 ? -12.743 17.101 1.203 1.00 88.31 73 ASP A O 1
ATOM 549 N N . ILE A 1 74 ? -12.434 15.113 0.194 1.00 85.56 7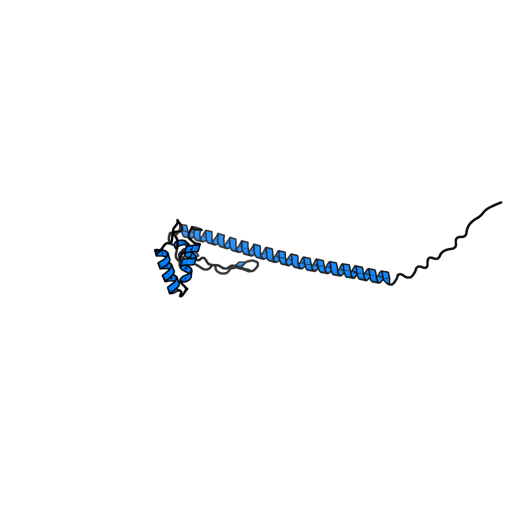4 ILE A N 1
ATOM 550 C CA . ILE A 1 74 ? -13.819 14.649 0.372 1.00 85.56 74 ILE A CA 1
ATOM 551 C C . ILE A 1 74 ? -14.176 14.510 1.846 1.00 85.56 74 ILE A C 1
ATOM 553 O O . ILE A 1 74 ? -15.174 15.074 2.283 1.00 85.56 74 ILE A O 1
ATOM 557 N N . LEU A 1 75 ? -13.347 13.809 2.621 1.00 88.50 75 LEU A N 1
ATOM 558 C CA . LEU A 1 75 ? -13.574 13.636 4.059 1.00 88.50 75 LEU A CA 1
ATOM 559 C C . LEU A 1 75 ? -13.505 14.980 4.804 1.00 88.50 75 LEU A C 1
ATOM 561 O O . LEU A 1 75 ? -14.186 15.197 5.805 1.00 88.50 75 LEU A O 1
ATOM 565 N N . GLY A 1 76 ? -12.671 15.904 4.322 1.00 88.19 76 GLY A N 1
ATOM 566 C CA . GLY A 1 76 ? -12.554 17.253 4.861 1.00 88.19 76 GLY A CA 1
ATOM 567 C C . GLY A 1 76 ? -13.780 18.125 4.591 1.00 88.19 76 GLY A C 1
ATOM 568 O O . GLY A 1 76 ? -14.093 18.983 5.421 1.00 88.19 76 GLY A O 1
ATOM 569 N N . GLU A 1 77 ? -14.456 17.928 3.460 1.00 84.88 77 GLU A N 1
ATOM 570 C CA . GLU A 1 77 ? -15.717 18.602 3.143 1.00 84.88 77 GLU A CA 1
ATOM 571 C C . GLU A 1 77 ? -16.884 17.989 3.919 1.00 84.88 77 GLU A C 1
ATOM 573 O O . GLU A 1 77 ? -17.606 18.723 4.589 1.00 84.88 77 GLU A O 1
ATOM 578 N N . ASP A 1 78 ? -16.988 16.660 3.938 1.00 85.00 78 ASP A N 1
ATOM 579 C CA . ASP A 1 78 ? -18.016 15.916 4.675 1.00 85.00 78 ASP A CA 1
ATOM 580 C C . ASP A 1 78 ? -18.077 16.323 6.160 1.00 85.00 78 ASP A C 1
ATOM 582 O O . ASP A 1 78 ? -19.128 16.695 6.687 1.00 85.00 78 ASP A O 1
ATOM 586 N N . LYS A 1 79 ? -16.909 16.443 6.803 1.00 86.19 79 LYS A N 1
ATOM 587 C CA . LYS A 1 79 ? -16.784 16.907 8.192 1.00 86.19 79 LYS A CA 1
ATOM 588 C C . LYS A 1 79 ? -17.339 18.318 8.452 1.00 86.19 79 LYS A C 1
ATOM 590 O O . LYS A 1 79 ? -17.608 18.671 9.604 1.00 86.19 79 LYS A O 1
ATOM 595 N N . LYS A 1 80 ? -17.429 19.184 7.438 1.00 86.06 80 LYS A N 1
ATOM 596 C CA . LYS A 1 80 ? -18.036 20.521 7.599 1.00 86.06 80 LYS A CA 1
ATOM 597 C C . LYS A 1 80 ? -19.558 20.444 7.585 1.00 86.06 80 LYS A C 1
ATOM 599 O O . LYS A 1 80 ? -20.195 21.264 8.251 1.00 86.06 80 LYS A O 1
ATOM 604 N N . ASP A 1 81 ? -20.102 19.480 6.853 1.00 79.19 81 ASP A N 1
ATOM 605 C CA . ASP A 1 81 ? -21.530 19.343 6.595 1.00 79.19 81 ASP A CA 1
ATOM 606 C C . ASP A 1 81 ? -22.230 18.440 7.626 1.00 79.19 81 ASP A C 1
ATOM 608 O O . ASP A 1 81 ? -23.398 18.684 7.948 1.00 79.19 81 ASP A O 1
ATOM 612 N N . ASN A 1 82 ? -21.525 17.464 8.216 1.00 76.06 82 ASN A N 1
ATOM 613 C CA . ASN A 1 82 ? -22.073 16.533 9.209 1.00 76.06 82 ASN A CA 1
ATOM 614 C C . ASN A 1 82 ? -21.146 16.320 10.433 1.00 76.06 82 ASN A C 1
ATOM 616 O O . ASN A 1 82 ? -19.955 16.620 10.413 1.00 76.06 82 ASN A O 1
ATOM 620 N N . GLN A 1 83 ? -21.711 15.830 11.545 1.00 78.69 83 GLN A N 1
ATOM 621 C CA . GLN A 1 83 ? -20.976 15.422 12.761 1.00 78.69 83 GLN A CA 1
ATOM 622 C C . GLN A 1 83 ? -21.046 13.914 13.043 1.00 78.69 83 GLN A C 1
ATOM 624 O O . GLN A 1 83 ? -20.597 13.465 14.101 1.00 78.69 83 GLN A O 1
ATOM 629 N N . PHE A 1 84 ? -21.648 13.147 12.143 1.00 77.62 84 PHE A N 1
ATOM 630 C CA . PHE A 1 84 ? -21.810 11.705 12.262 1.00 77.62 84 PHE A CA 1
ATOM 631 C C . PHE A 1 84 ? -21.353 11.067 10.964 1.00 77.62 84 PHE A C 1
ATOM 633 O O . PHE A 1 84 ? -21.707 11.589 9.921 1.00 77.62 84 PHE A O 1
ATOM 640 N N . ASP A 1 85 ? -20.655 9.939 11.046 1.00 79.44 85 ASP A N 1
ATOM 641 C CA . ASP A 1 85 ? -20.232 9.190 9.867 1.00 79.44 85 ASP A CA 1
ATOM 642 C C . ASP A 1 85 ? -21.208 8.027 9.624 1.00 79.44 85 ASP A C 1
ATOM 644 O O . ASP A 1 85 ? -21.578 7.295 10.556 1.00 79.44 85 ASP A O 1
ATOM 648 N N . SER A 1 86 ? -21.645 7.838 8.381 1.00 80.19 86 SER A N 1
ATOM 649 C CA . SER A 1 86 ? -22.515 6.724 7.989 1.00 80.19 86 SER A CA 1
ATOM 650 C C . SER A 1 86 ? -22.174 6.181 6.601 1.00 80.19 86 SER A C 1
ATOM 652 O O . SER A 1 86 ? -21.662 6.884 5.742 1.00 80.19 86 SER A O 1
ATOM 654 N N . LEU A 1 87 ? -22.497 4.908 6.346 1.00 81.12 87 LEU A N 1
ATOM 655 C CA . LEU A 1 87 ? -22.229 4.267 5.047 1.00 81.12 87 LEU A CA 1
ATOM 656 C C . LEU A 1 87 ? -23.113 4.787 3.896 1.00 81.12 87 LEU A C 1
ATOM 658 O O . LEU A 1 87 ? -22.951 4.336 2.765 1.00 81.12 87 LEU A O 1
ATOM 662 N N . ASP A 1 88 ? -24.044 5.701 4.181 1.00 80.12 88 ASP A N 1
ATOM 663 C CA . ASP A 1 88 ? -24.922 6.330 3.189 1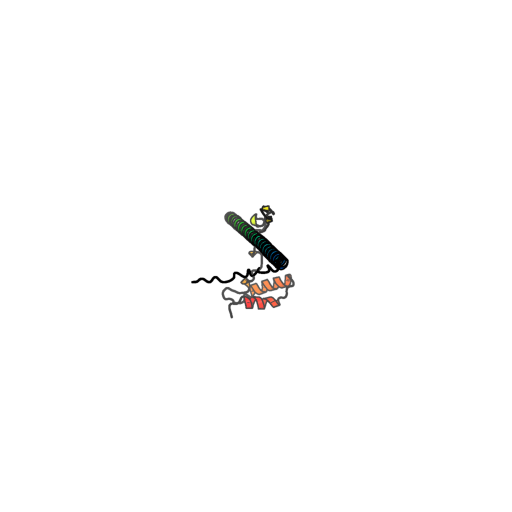.00 80.12 88 ASP A CA 1
ATOM 664 C C . ASP A 1 88 ? -24.328 7.641 2.626 1.00 80.12 88 ASP A C 1
ATOM 666 O O . ASP A 1 88 ? -24.969 8.313 1.818 1.00 80.12 88 ASP A O 1
ATOM 670 N N . GLU A 1 89 ? -23.117 8.012 3.051 1.00 80.19 89 GLU A N 1
ATOM 671 C CA . GLU A 1 89 ? -22.424 9.242 2.656 1.00 80.19 89 GLU A CA 1
ATOM 672 C C . GLU A 1 89 ? -21.556 9.060 1.400 1.00 80.19 89 GLU A C 1
ATOM 674 O O . GLU A 1 89 ? -21.136 7.954 1.043 1.00 80.19 89 GLU A O 1
ATOM 679 N N . ASP A 1 90 ? -21.254 10.171 0.721 1.00 78.31 90 ASP A N 1
ATOM 680 C CA . ASP A 1 90 ? -20.535 10.171 -0.560 1.00 78.31 90 ASP A CA 1
ATOM 681 C C . ASP A 1 90 ? -19.136 9.537 -0.455 1.00 78.31 90 ASP A C 1
ATOM 683 O O . ASP A 1 90 ? -18.678 8.888 -1.399 1.00 78.31 90 ASP A O 1
ATOM 687 N N . TRP A 1 91 ? -18.471 9.655 0.701 1.00 81.94 91 TRP A N 1
ATOM 688 C CA . TRP A 1 91 ? -17.161 9.040 0.939 1.00 81.94 91 TRP A CA 1
ATOM 689 C C . TRP A 1 91 ? -17.217 7.504 0.969 1.00 81.94 91 TRP A C 1
ATOM 691 O O . TRP A 1 91 ? -16.236 6.855 0.606 1.00 81.94 91 TRP A O 1
ATOM 701 N N . ALA A 1 92 ? -18.351 6.912 1.363 1.00 81.25 92 ALA A N 1
ATOM 702 C CA . ALA A 1 92 ? -18.535 5.462 1.466 1.00 81.25 92 ALA A CA 1
ATOM 703 C C . ALA A 1 92 ? -18.831 4.804 0.104 1.00 81.25 92 ALA A C 1
ATOM 705 O O . ALA A 1 92 ? -18.882 3.575 -0.017 1.00 81.25 92 ALA A O 1
ATOM 706 N N . SER A 1 93 ? -19.002 5.612 -0.946 1.00 76.88 93 SER A N 1
ATOM 707 C CA . SER A 1 93 ? -19.177 5.131 -2.313 1.00 76.88 93 SER A CA 1
ATOM 708 C C . SER A 1 93 ? -17.848 4.695 -2.937 1.00 76.88 93 SER A C 1
ATOM 710 O O . SER A 1 93 ? -16.800 5.310 -2.748 1.00 76.88 93 SER A O 1
ATOM 712 N N . LEU A 1 94 ? -17.887 3.632 -3.747 1.00 71.31 94 LEU A N 1
ATOM 713 C CA . LEU A 1 94 ? -16.714 3.202 -4.509 1.00 71.31 94 LEU A CA 1
ATOM 714 C C . LEU A 1 94 ? -16.326 4.287 -5.516 1.00 71.31 94 LEU A C 1
ATOM 716 O O . LEU A 1 94 ? -17.164 4.743 -6.297 1.00 71.31 94 LEU A O 1
ATOM 720 N N . LEU A 1 95 ? -15.033 4.608 -5.572 1.00 72.56 95 LEU A N 1
ATOM 721 C CA . LEU A 1 95 ? -14.455 5.374 -6.669 1.00 72.56 95 LEU A CA 1
ATOM 722 C C . LEU A 1 95 ? -14.673 4.592 -7.972 1.00 72.56 95 LEU A C 1
ATOM 724 O O . LEU A 1 95 ? -14.079 3.515 -8.134 1.00 72.56 95 LEU A O 1
ATOM 728 N N . PRO A 1 96 ? -15.497 5.094 -8.911 1.00 74.94 96 PRO A N 1
ATOM 729 C CA . PRO A 1 96 ? -15.723 4.397 -10.162 1.00 74.94 96 PRO A CA 1
ATOM 730 C C . PRO A 1 96 ? -14.395 4.299 -10.925 1.00 74.94 96 PRO A C 1
ATOM 732 O O . PRO A 1 96 ? -13.653 5.283 -10.986 1.00 74.94 96 PRO A O 1
ATOM 735 N N . PRO A 1 97 ? -14.079 3.138 -11.523 1.00 83.12 97 PRO A N 1
ATOM 736 C CA . PRO A 1 97 ? -12.807 2.965 -12.199 1.00 83.12 97 PRO A CA 1
ATOM 737 C C . PRO A 1 97 ? -12.622 3.960 -13.355 1.00 83.12 97 PRO A C 1
ATOM 739 O O . PRO A 1 97 ? -13.393 3.931 -14.317 1.00 83.12 97 PRO A O 1
ATOM 742 N N . PHE A 1 98 ? -11.580 4.793 -13.318 1.00 86.00 98 PHE A N 1
ATOM 743 C CA . PHE A 1 98 ? -11.282 5.768 -14.376 1.00 86.00 98 PHE A CA 1
ATOM 744 C C . PHE A 1 98 ? -9.920 5.514 -15.030 1.00 86.00 98 PHE A C 1
ATOM 746 O O . PHE A 1 98 ? -8.987 5.003 -14.412 1.00 86.00 98 PHE A O 1
ATOM 753 N N . GLN A 1 99 ? -9.839 5.812 -16.327 1.00 92.06 99 GLN A N 1
ATOM 754 C CA . GLN A 1 99 ? -8.663 5.535 -17.153 1.00 92.06 99 GLN A CA 1
ATOM 755 C C . GLN A 1 99 ? -7.592 6.607 -16.945 1.00 92.06 99 GLN A C 1
ATOM 757 O O . GLN A 1 99 ? -7.907 7.798 -16.904 1.00 92.06 99 GLN A O 1
ATOM 762 N N . VAL A 1 100 ? -6.336 6.176 -16.867 1.00 90.69 100 VAL A N 1
ATOM 763 C CA . VAL A 1 100 ? -5.149 7.035 -16.818 1.00 90.69 100 VAL A CA 1
ATOM 764 C C . VAL A 1 100 ? -4.110 6.539 -17.816 1.00 90.69 100 VAL A C 1
ATOM 766 O O . VAL A 1 100 ? -4.207 5.427 -18.341 1.00 90.69 100 VAL A O 1
ATOM 769 N N . ASP A 1 101 ? -3.091 7.348 -18.086 1.00 89.94 101 ASP A N 1
ATOM 770 C CA . ASP A 1 101 ? -1.967 6.880 -18.888 1.00 89.94 101 ASP A CA 1
ATOM 771 C C . ASP A 1 101 ? -1.298 5.690 -18.188 1.00 89.94 101 ASP A C 1
ATOM 773 O O . ASP A 1 101 ? -0.956 5.749 -17.010 1.00 89.94 101 ASP A O 1
ATOM 777 N N . GLY A 1 102 ? -1.149 4.584 -18.917 1.00 87.44 102 GLY A N 1
ATOM 778 C CA . GLY A 1 102 ? -0.529 3.364 -18.398 1.00 87.44 102 GLY A CA 1
ATOM 779 C C . GLY A 1 102 ? -1.454 2.434 -17.601 1.00 87.44 102 GLY A C 1
ATOM 780 O O . GLY A 1 102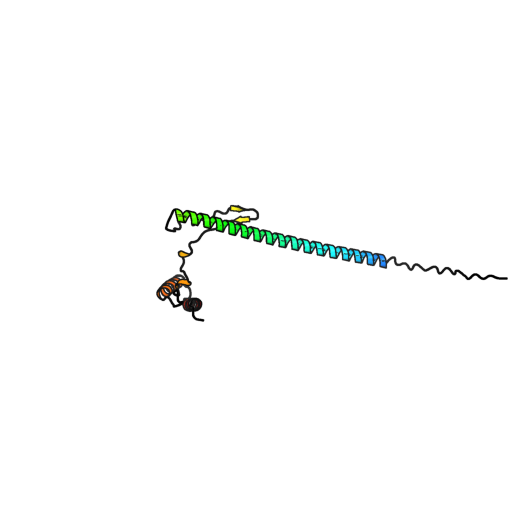 ? -1.008 1.347 -17.234 1.00 87.44 102 GLY A O 1
ATOM 781 N N . GLY A 1 103 ? -2.733 2.771 -17.373 1.00 89.44 103 GLY A N 1
ATOM 782 C CA . GLY A 1 103 ? -3.642 1.854 -16.676 1.00 89.44 103 GLY A CA 1
ATOM 783 C C . GLY A 1 103 ? -4.995 2.425 -16.254 1.00 89.44 103 GLY A C 1
ATOM 784 O O . GLY A 1 103 ? -5.551 3.331 -16.866 1.00 89.44 103 GLY A O 1
ATOM 785 N N . GLN A 1 104 ? -5.544 1.851 -15.187 1.00 91.81 104 GLN A N 1
ATOM 786 C CA . GLN A 1 104 ? -6.823 2.245 -14.607 1.00 91.81 104 GLN A CA 1
ATOM 787 C C . GLN A 1 104 ? -6.676 2.399 -13.097 1.00 91.81 104 GLN A C 1
ATOM 789 O O . GLN A 1 104 ? -5.959 1.633 -12.453 1.00 91.81 104 GLN A O 1
ATOM 794 N N . ILE A 1 105 ? -7.388 3.375 -12.547 1.00 89.12 105 ILE A N 1
ATOM 795 C CA . ILE A 1 105 ? -7.457 3.648 -11.117 1.00 89.12 105 ILE A CA 1
ATOM 796 C C . ILE A 1 105 ? -8.849 3.291 -10.604 1.00 89.12 105 ILE A C 1
ATOM 798 O O . ILE A 1 105 ? -9.843 3.642 -11.233 1.00 89.12 105 ILE A O 1
ATOM 802 N N . SER A 1 106 ? -8.916 2.642 -9.444 1.00 88.25 106 SER A N 1
ATOM 803 C CA . SER A 1 106 ? -10.146 2.384 -8.687 1.00 88.25 106 SER A CA 1
ATOM 804 C C . SER A 1 106 ? -9.832 2.313 -7.195 1.00 88.25 106 SER A C 1
ATOM 806 O O . SER A 1 106 ? -8.713 1.949 -6.832 1.00 88.25 106 SER A O 1
ATOM 808 N N . GLY A 1 107 ? -10.810 2.586 -6.335 1.00 86.75 107 GLY A N 1
ATOM 809 C CA . GLY A 1 107 ? -10.614 2.525 -4.888 1.00 86.75 107 GLY A CA 1
ATOM 810 C C . GLY A 1 107 ? -11.919 2.607 -4.107 1.00 86.75 107 GLY A C 1
ATOM 811 O O . GLY A 1 107 ? -13.006 2.685 -4.679 1.00 86.75 107 GLY A O 1
ATOM 812 N N . TYR A 1 108 ? -11.800 2.575 -2.790 1.00 87.50 108 TYR A N 1
ATOM 813 C CA . TYR A 1 108 ? -12.900 2.783 -1.858 1.00 87.50 108 TYR A CA 1
ATOM 814 C C . TYR A 1 108 ? -12.325 3.292 -0.532 1.00 87.50 108 TYR A C 1
ATOM 816 O O . TYR A 1 108 ? -11.135 3.106 -0.263 1.00 87.50 108 TYR A O 1
ATOM 824 N N . ILE A 1 109 ? -13.165 3.920 0.285 1.00 88.75 109 ILE A N 1
ATOM 825 C CA . ILE A 1 109 ? -12.828 4.330 1.649 1.00 88.75 109 ILE A CA 1
ATOM 826 C C . ILE A 1 109 ? -13.594 3.410 2.603 1.00 88.75 109 ILE A C 1
ATOM 828 O O . ILE A 1 109 ? -14.757 3.090 2.372 1.00 88.75 109 ILE A O 1
ATOM 832 N N . GLU A 1 110 ? -12.928 2.943 3.654 1.00 88.31 110 GLU A N 1
ATOM 833 C CA . GLU A 1 110 ? -13.530 2.118 4.702 1.00 88.31 110 GLU A CA 1
ATOM 834 C C . GLU A 1 110 ? -13.389 2.816 6.053 1.00 88.31 110 GLU A C 1
ATOM 836 O O . GLU A 1 110 ? -12.311 3.311 6.391 1.00 88.31 110 GLU A O 1
ATOM 841 N N . ASP A 1 111 ? -14.450 2.778 6.859 1.00 89.62 111 ASP A N 1
ATOM 842 C CA . ASP A 1 111 ? -14.379 3.199 8.253 1.00 89.62 111 ASP A CA 1
ATOM 843 C C . ASP A 1 111 ? -13.641 2.147 9.100 1.00 89.62 111 ASP A C 1
ATOM 845 O O . ASP A 1 111 ? -14.125 1.038 9.358 1.00 89.62 111 ASP A O 1
ATOM 849 N N . ALA A 1 112 ? -12.447 2.512 9.566 1.00 90.94 112 ALA A N 1
ATOM 850 C CA . ALA A 1 112 ? -11.653 1.680 10.460 1.00 90.94 112 ALA A CA 1
ATOM 851 C C . ALA A 1 112 ? -12.254 1.576 11.877 1.00 90.94 112 ALA A C 1
ATOM 853 O O . ALA A 1 112 ? -11.975 0.599 12.580 1.00 90.94 112 ALA A O 1
ATOM 854 N N . GLN A 1 113 ? -13.080 2.538 12.305 1.00 88.75 113 GLN A N 1
ATOM 855 C CA . GLN A 1 113 ? -13.733 2.548 13.618 1.00 88.75 113 GLN A CA 1
ATOM 856 C C . GLN A 1 113 ? -14.901 1.558 13.711 1.00 88.75 113 GLN A C 1
ATOM 858 O O . GLN A 1 113 ? -15.259 1.149 14.817 1.00 88.75 113 GLN A O 1
ATOM 863 N N . GLY A 1 114 ? -15.425 1.086 12.577 1.00 87.69 114 GLY A N 1
ATOM 864 C CA . GLY A 1 114 ? -16.385 -0.020 12.514 1.00 87.69 114 GLY A CA 1
ATOM 865 C C . GLY A 1 114 ? -15.810 -1.391 12.907 1.00 87.69 114 GLY A C 1
ATOM 866 O O . GLY A 1 114 ? -16.554 -2.368 13.018 1.00 87.69 114 GLY A O 1
ATOM 867 N N . ARG A 1 115 ? -14.492 -1.500 13.126 1.00 92.19 115 ARG A N 1
ATOM 868 C CA . ARG A 1 115 ? -13.801 -2.741 13.517 1.00 92.19 115 ARG A CA 1
ATOM 869 C C . ARG A 1 115 ? -13.378 -2.697 14.989 1.00 92.19 115 ARG A C 1
ATOM 871 O O . ARG A 1 115 ? -13.173 -1.637 15.572 1.00 92.19 115 ARG A O 1
ATOM 878 N N . PHE A 1 116 ? -13.190 -3.868 15.604 1.00 94.56 116 PHE A N 1
ATOM 879 C CA . PHE A 1 116 ? -12.634 -3.934 16.958 1.00 94.56 116 PHE A CA 1
ATOM 880 C C . PHE A 1 116 ? -11.175 -3.446 16.962 1.00 94.56 116 PHE A C 1
ATOM 882 O O . PHE A 1 116 ? -10.310 -4.051 16.329 1.00 94.56 116 PHE A O 1
ATOM 889 N N . ASN A 1 117 ? -10.891 -2.367 17.697 1.00 95.00 117 ASN A N 1
ATOM 890 C CA . ASN A 1 117 ? -9.537 -1.841 17.853 1.00 95.00 117 ASN A CA 1
ATOM 891 C C . ASN A 1 117 ? -8.724 -2.721 18.815 1.00 95.00 117 ASN A C 1
ATOM 893 O O . ASN A 1 117 ? -8.944 -2.689 20.026 1.00 95.00 117 ASN A O 1
ATOM 897 N N . LEU A 1 118 ? -7.749 -3.463 18.282 1.00 94.06 118 LEU A N 1
ATOM 898 C CA . LEU A 1 118 ? -6.878 -4.351 19.063 1.00 94.06 118 LEU A CA 1
ATOM 899 C C . LEU A 1 118 ? -6.111 -3.619 20.172 1.00 94.06 118 LEU A C 1
ATOM 901 O O . LEU A 1 118 ? -5.870 -4.199 21.227 1.00 94.06 118 LEU A O 1
ATOM 905 N N . ASN A 1 119 ? -5.808 -2.330 19.990 1.00 93.75 119 ASN A N 1
ATOM 906 C CA . ASN A 1 119 ? -5.125 -1.529 21.008 1.00 93.75 119 ASN A CA 1
ATOM 907 C C . ASN A 1 119 ? -5.964 -1.347 22.285 1.00 93.75 119 ASN A C 1
ATOM 909 O O . ASN A 1 119 ? -5.423 -0.984 23.322 1.00 93.75 119 ASN A O 1
ATOM 913 N N . ASN A 1 120 ? -7.273 -1.628 22.243 1.00 94.62 120 ASN A N 1
ATOM 914 C CA . ASN A 1 120 ? -8.139 -1.563 23.419 1.00 94.62 120 ASN A CA 1
ATOM 915 C C . ASN A 1 120 ? -7.905 -2.718 24.412 1.00 94.62 120 ASN A C 1
ATOM 917 O O . ASN A 1 120 ? -8.429 -2.658 25.525 1.00 94.62 120 ASN A O 1
ATOM 921 N N . LEU A 1 121 ? -7.164 -3.770 24.035 1.00 94.94 121 LEU A N 1
ATOM 922 C CA . LEU A 1 121 ? -6.888 -4.926 24.903 1.00 94.94 121 LEU A CA 1
ATOM 923 C C . LEU A 1 121 ? -6.039 -4.569 26.136 1.00 94.94 121 LEU A C 1
ATOM 925 O O . LEU A 1 121 ? -6.090 -5.281 27.143 1.00 94.94 121 LEU A O 1
ATOM 929 N N . VAL A 1 122 ? -5.313 -3.452 26.082 1.00 94.88 122 VAL A N 1
ATOM 930 C CA . VAL A 1 122 ? -4.565 -2.869 27.201 1.00 94.88 122 VAL A CA 1
ATOM 931 C C . VAL A 1 122 ? -5.009 -1.423 27.440 1.00 94.88 122 VAL A C 1
ATOM 933 O O . VAL A 1 122 ? -5.588 -0.777 26.569 1.00 94.88 122 VAL A O 1
ATOM 936 N N . ASP A 1 123 ? -4.796 -0.913 28.649 1.00 91.56 123 ASP A N 1
ATOM 937 C CA . ASP A 1 123 ? -5.005 0.493 28.980 1.00 91.56 123 ASP A CA 1
ATOM 938 C C . ASP A 1 123 ? -3.780 1.353 28.614 1.00 91.56 123 ASP A C 1
ATOM 940 O O . ASP A 1 123 ? -2.751 0.862 28.155 1.00 91.56 123 ASP A O 1
ATOM 944 N N . SER A 1 124 ? -3.868 2.666 28.842 1.00 87.94 124 SER A N 1
ATOM 945 C C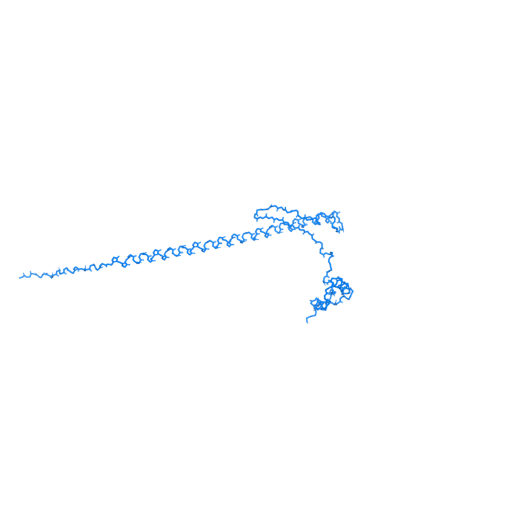A . SER A 1 124 ? -2.777 3.609 28.549 1.00 87.94 124 SER A CA 1
ATOM 946 C C . SER A 1 124 ? -1.496 3.382 29.360 1.00 87.94 124 SER A C 1
ATOM 948 O O . SER A 1 124 ? -0.495 4.052 29.111 1.00 87.94 124 SER A O 1
ATOM 950 N N . LYS A 1 125 ? -1.518 2.477 30.344 1.00 87.12 125 LYS A N 1
ATOM 951 C CA . LYS A 1 125 ? -0.364 2.067 31.150 1.00 87.12 125 LYS A CA 1
ATOM 952 C C . LYS A 1 125 ? 0.133 0.671 30.760 1.00 87.12 125 LYS A C 1
ATOM 954 O O . LYS A 1 125 ? 0.919 0.101 31.510 1.00 87.12 125 LYS A O 1
ATOM 959 N N . GLY A 1 126 ? -0.358 0.109 29.653 1.00 87.00 126 GLY A N 1
ATOM 960 C CA . GLY A 1 126 ? -0.023 -1.240 29.203 1.00 87.00 126 GLY A CA 1
ATOM 961 C C . GLY A 1 126 ? -0.684 -2.342 30.029 1.00 87.00 126 GLY A C 1
ATOM 962 O O . GLY A 1 126 ? -0.363 -3.510 29.859 1.00 87.00 126 GLY A O 1
ATOM 963 N N . LYS A 1 127 ? -1.616 -2.026 30.936 1.00 90.31 127 LYS A N 1
ATOM 964 C CA . LYS A 1 127 ? -2.258 -3.050 31.764 1.00 90.31 127 LYS A CA 1
ATOM 965 C C . LYS A 1 127 ? -3.468 -3.641 31.050 1.00 90.31 127 LYS A C 1
ATOM 967 O O . LYS A 1 127 ? -4.273 -2.920 30.473 1.00 90.31 127 LYS A O 1
ATOM 972 N N . LYS A 1 128 ? -3.651 -4.957 31.173 1.00 92.94 128 LYS A N 1
ATOM 973 C CA . LYS A 1 128 ? -4.784 -5.707 30.600 1.00 92.94 128 LYS A CA 1
ATOM 974 C C . LYS A 1 128 ? -6.136 -5.047 30.887 1.00 92.94 128 LYS A C 1
ATOM 976 O O . LYS A 1 128 ? -6.486 -4.799 32.047 1.00 92.94 128 LYS A O 1
ATOM 981 N N . ASN A 1 129 ? -6.921 -4.845 29.835 1.00 94.69 129 ASN A N 1
ATOM 982 C CA . ASN A 1 129 ? -8.277 -4.329 29.910 1.00 94.69 129 ASN A CA 1
ATOM 983 C C . ASN A 1 129 ? -9.296 -5.474 29.805 1.00 94.69 129 ASN A C 1
ATOM 985 O O . ASN A 1 129 ? -9.699 -5.892 28.720 1.00 94.69 129 ASN A O 1
ATOM 989 N N . ASN A 1 130 ? -9.732 -5.980 30.960 1.00 94.44 130 ASN A N 1
ATOM 990 C CA . ASN A 1 130 ? -10.579 -7.173 31.027 1.00 94.44 130 ASN A CA 1
ATOM 991 C C . ASN A 1 130 ? -11.928 -7.026 30.305 1.00 94.44 130 ASN A C 1
ATOM 993 O O . ASN A 1 130 ? -12.425 -8.014 29.772 1.00 94.44 130 ASN A O 1
ATOM 997 N N . SER A 1 131 ? -12.535 -5.832 30.268 1.00 95.81 131 SER A N 1
ATOM 998 C CA . SER A 1 131 ? -13.815 -5.657 29.564 1.00 95.81 131 SER A CA 1
ATOM 999 C C . SER A 1 131 ? -13.644 -5.799 28.052 1.00 95.81 131 SER A C 1
ATOM 1001 O O . SER A 1 131 ? -14.461 -6.443 27.399 1.00 95.81 131 SER A O 1
ATOM 1003 N N . GLN A 1 132 ? -12.552 -5.261 27.509 1.00 96.25 132 GLN A N 1
ATOM 1004 C CA . GLN A 1 132 ? -12.231 -5.344 26.085 1.00 96.25 132 GLN A CA 1
ATOM 1005 C C . GLN A 1 132 ? -11.786 -6.748 25.681 1.00 96.25 132 GLN A C 1
ATOM 1007 O O . GLN A 1 132 ? -12.156 -7.216 24.608 1.00 96.25 132 GLN A O 1
ATOM 1012 N N . ILE A 1 133 ? -11.080 -7.456 26.567 1.00 95.81 133 ILE A N 1
ATOM 1013 C CA . ILE A 1 133 ? -10.738 -8.871 26.374 1.00 95.81 133 ILE A CA 1
ATOM 1014 C C . ILE A 1 133 ? -12.003 -9.722 26.221 1.00 95.81 133 ILE A C 1
ATOM 1016 O O . ILE A 1 133 ? -12.074 -10.512 25.290 1.00 95.81 133 ILE A O 1
ATOM 1020 N N . VAL A 1 134 ? -13.022 -9.531 27.066 1.00 96.06 134 VAL A N 1
ATOM 1021 C CA . VAL A 1 134 ? -14.288 -10.283 26.958 1.00 96.06 134 VAL A CA 1
ATOM 1022 C C . VAL A 1 134 ? -15.021 -9.973 25.649 1.00 96.06 134 VAL A C 1
ATOM 1024 O O . VAL A 1 134 ? -15.559 -10.876 25.013 1.00 96.06 134 VAL A O 1
ATOM 1027 N N . ILE A 1 135 ? -15.040 -8.709 25.216 1.00 95.75 135 ILE A N 1
ATOM 1028 C CA . ILE A 1 135 ? -15.640 -8.326 23.926 1.00 95.75 135 ILE A CA 1
ATOM 1029 C C . ILE A 1 135 ? -14.902 -9.006 22.769 1.00 95.75 135 ILE A C 1
ATOM 1031 O O . ILE A 1 135 ? -15.539 -9.562 21.875 1.00 95.75 135 ILE A O 1
ATOM 1035 N N . PHE A 1 136 ? -13.571 -8.987 22.800 1.00 96.69 136 PHE A N 1
ATOM 1036 C CA . PHE A 1 136 ? -12.750 -9.619 21.778 1.00 96.69 136 PHE A CA 1
ATOM 1037 C C . PHE A 1 136 ? -12.899 -11.143 21.779 1.00 96.69 136 PHE A C 1
ATOM 1039 O O . PHE A 1 136 ? -13.009 -11.737 20.715 1.00 96.69 136 PHE A O 1
ATOM 1046 N N . GLN A 1 137 ? -12.999 -11.763 22.955 1.00 96.00 137 GLN A N 1
ATOM 1047 C CA . GLN A 1 137 ? -13.275 -13.189 23.107 1.00 96.00 137 GLN A CA 1
ATOM 1048 C C . GLN A 1 137 ? -14.596 -13.568 22.428 1.00 96.00 137 GLN A C 1
ATOM 1050 O O . GLN A 1 137 ? -14.608 -14.395 21.523 1.00 96.00 137 GLN A O 1
ATOM 1055 N N . ASN A 1 138 ? -15.679 -12.841 22.730 1.00 95.81 138 ASN A N 1
ATOM 1056 C CA . ASN A 1 138 ? -16.965 -13.036 22.055 1.00 95.81 138 ASN A CA 1
ATOM 1057 C C . ASN A 1 138 ? -16.856 -12.862 20.528 1.00 95.81 138 ASN A C 1
ATOM 1059 O O . ASN A 1 138 ? -17.540 -13.556 19.775 1.00 95.81 138 ASN A O 1
ATOM 1063 N N . LEU A 1 139 ? -16.028 -11.929 20.046 1.00 96.00 139 LEU A N 1
ATOM 1064 C CA . LEU A 1 139 ? -15.788 -11.756 18.613 1.00 96.00 139 LEU A CA 1
ATOM 1065 C C . LEU A 1 139 ? -15.082 -12.981 18.009 1.00 96.00 139 LEU A C 1
ATOM 1067 O O . LEU A 1 139 ? -15.526 -13.474 16.972 1.00 96.00 139 LEU A O 1
ATOM 1071 N N . LEU A 1 140 ? -14.022 -13.486 18.647 1.00 96.38 140 LEU A N 1
ATOM 1072 C CA . LEU A 1 140 ? -13.295 -14.672 18.184 1.00 96.38 140 LEU A CA 1
ATOM 1073 C C . LEU A 1 140 ? -14.185 -15.918 18.183 1.00 96.38 140 LEU A C 1
ATOM 1075 O O . LEU A 1 140 ? -14.198 -16.640 17.184 1.00 96.38 140 LEU A O 1
ATOM 1079 N N . ASP A 1 141 ? -14.987 -16.107 19.230 1.00 96.06 141 ASP A N 1
ATOM 1080 C CA . ASP A 1 141 ? -15.976 -17.180 19.337 1.00 96.06 141 ASP A CA 1
ATOM 1081 C C . ASP A 1 141 ? -16.978 -17.152 18.172 1.00 96.06 141 ASP A C 1
ATOM 1083 O O . ASP A 1 141 ? -17.197 -18.161 17.492 1.00 96.06 141 ASP A O 1
ATOM 1087 N N . ASN A 1 142 ? -17.548 -15.978 17.875 1.00 96.75 142 ASN A N 1
ATOM 1088 C CA . ASN A 1 142 ? -18.478 -15.809 16.753 1.00 96.75 142 ASN A CA 1
ATOM 1089 C C . ASN A 1 142 ? -17.814 -16.090 15.395 1.00 96.75 142 ASN A C 1
ATOM 1091 O O . ASN A 1 142 ? -18.453 -16.635 14.490 1.00 96.75 142 ASN A O 1
ATOM 1095 N N . LEU A 1 143 ? -16.532 -15.746 15.254 1.00 96.50 143 LEU A N 1
ATOM 1096 C CA . LEU A 1 143 ? -15.741 -15.993 14.048 1.00 96.50 143 LEU A CA 1
ATOM 1097 C C . LEU A 1 143 ? -15.136 -17.406 13.993 1.00 96.50 143 LEU A C 1
ATOM 1099 O O . LEU A 1 143 ? -14.557 -17.770 12.968 1.00 96.50 143 LEU A O 1
ATOM 1103 N N . LYS A 1 144 ? -15.297 -18.217 15.049 1.00 96.44 144 LYS A N 1
ATOM 1104 C CA . LYS A 1 144 ? -14.700 -19.556 15.201 1.00 96.44 144 LYS A CA 1
ATOM 1105 C C . LYS A 1 144 ? -13.171 -19.543 15.094 1.00 96.44 144 LYS A C 1
ATOM 1107 O O . LYS A 1 144 ? -12.570 -20.447 14.508 1.00 96.44 144 LYS A O 1
ATOM 1112 N N . ILE A 1 145 ? -12.550 -18.502 15.637 1.00 95.81 145 ILE A N 1
ATOM 1113 C CA . ILE A 1 145 ? -11.097 -18.334 15.700 1.00 95.81 145 ILE A CA 1
ATOM 1114 C C . ILE A 1 145 ? -10.610 -18.805 17.074 1.00 95.81 145 ILE A C 1
ATOM 1116 O O . ILE A 1 145 ? -11.299 -18.630 18.071 1.00 95.81 145 ILE A O 1
ATOM 1120 N N . ASN A 1 146 ? -9.421 -19.411 17.129 1.00 93.81 146 ASN A N 1
ATOM 1121 C CA . ASN A 1 146 ? -8.838 -19.860 18.391 1.00 93.81 146 ASN A CA 1
ATOM 1122 C C . ASN A 1 146 ? -8.506 -18.668 19.313 1.00 93.81 146 ASN A C 1
ATOM 1124 O O . ASN A 1 146 ? -7.776 -17.759 18.923 1.00 93.81 146 ASN A O 1
ATOM 1128 N N . GLU A 1 147 ? -8.995 -18.715 20.547 1.00 93.00 147 GLU A N 1
ATOM 1129 C CA . GLU A 1 147 ? -8.801 -17.696 21.581 1.00 93.00 147 GLU A CA 1
ATOM 1130 C C . GLU A 1 147 ? -7.402 -17.698 22.213 1.00 93.00 147 GLU A C 1
ATOM 1132 O O . GLU A 1 147 ? -7.029 -16.729 22.875 1.00 93.00 147 GLU A O 1
ATOM 1137 N N . ASP A 1 148 ? -6.586 -18.728 21.965 1.00 93.00 148 ASP A N 1
ATOM 1138 C CA . ASP A 1 148 ? -5.202 -18.822 22.458 1.00 93.00 148 ASP A CA 1
ATOM 1139 C C . ASP A 1 148 ? -4.324 -17.631 22.017 1.00 93.00 148 ASP A C 1
ATOM 1141 O O . ASP A 1 148 ? -3.275 -17.367 22.606 1.00 93.00 148 ASP A O 1
ATOM 1145 N N . LEU A 1 149 ? -4.750 -16.878 20.996 1.00 92.25 149 LEU A N 1
ATOM 1146 C CA . LEU A 1 149 ? -4.074 -15.665 20.535 1.00 92.25 149 LEU A CA 1
ATOM 1147 C C . LEU A 1 149 ? -4.267 -14.459 21.464 1.00 92.25 149 LEU A C 1
ATOM 1149 O O . LEU A 1 149 ? -3.440 -13.551 21.449 1.00 92.25 149 LEU A O 1
ATOM 1153 N N . ILE A 1 150 ? -5.329 -14.426 22.275 1.00 93.06 150 ILE A N 1
ATOM 1154 C CA . ILE A 1 150 ? -5.624 -13.308 23.183 1.00 93.06 150 ILE A CA 1
ATOM 1155 C C . ILE A 1 150 ? -4.461 -13.048 24.151 1.00 93.06 150 ILE A C 1
ATOM 1157 O O . ILE A 1 150 ? -3.990 -11.911 24.196 1.00 93.06 150 ILE A O 1
ATOM 1161 N N . PRO A 1 151 ? -3.960 -14.039 24.920 1.00 92.94 151 PRO A N 1
ATOM 1162 C CA . PRO A 1 151 ? -2.838 -13.798 25.819 1.00 92.94 151 PRO A CA 1
ATOM 1163 C C . PRO A 1 151 ? -1.574 -13.353 25.074 1.00 92.94 151 PRO A C 1
ATOM 1165 O O . PRO A 1 151 ? -0.874 -12.503 25.606 1.00 92.94 151 PRO A O 1
ATOM 1168 N N . LEU A 1 152 ? -1.323 -13.853 23.855 1.00 92.81 152 LEU A N 1
ATOM 1169 C CA . LEU A 1 152 ? -0.175 -13.452 23.028 1.00 92.81 152 LEU A CA 1
ATOM 1170 C C . LEU A 1 152 ? -0.274 -11.994 22.560 1.00 92.81 152 LEU A C 1
ATOM 1172 O O . LEU A 1 152 ? 0.716 -11.272 22.576 1.00 92.81 152 LEU A O 1
ATOM 1176 N N . LEU A 1 153 ? -1.465 -11.550 22.148 1.00 92.88 153 LEU A N 1
ATOM 1177 C CA . LEU A 1 153 ? -1.690 -10.158 21.757 1.00 92.88 153 LEU A CA 1
ATOM 1178 C C . LEU A 1 153 ? -1.580 -9.212 22.946 1.00 92.88 153 LEU A C 1
ATOM 1180 O O . LEU A 1 153 ? -1.045 -8.120 22.809 1.00 92.88 153 LEU A O 1
ATOM 1184 N N . VAL A 1 154 ? -2.100 -9.619 24.101 1.00 93.19 154 VAL A N 1
ATOM 1185 C CA . VAL A 1 154 ? -2.022 -8.805 25.313 1.00 93.19 154 VAL A CA 1
ATOM 1186 C C . VAL A 1 154 ? -0.574 -8.657 25.780 1.00 93.19 154 VAL A C 1
ATOM 1188 O O . VAL A 1 154 ? -0.193 -7.553 26.135 1.00 93.19 154 VAL A O 1
ATOM 1191 N N . ASP A 1 155 ? 0.207 -9.737 25.741 1.00 91.44 155 ASP A N 1
ATOM 1192 C CA . ASP A 1 155 ? 1.647 -9.737 26.041 1.00 91.44 155 ASP A CA 1
ATOM 1193 C C . ASP A 1 155 ? 2.431 -8.865 25.045 1.00 91.44 155 ASP A C 1
ATOM 1195 O O . ASP A 1 155 ? 3.292 -8.090 25.428 1.00 91.44 155 ASP A O 1
ATOM 1199 N N . TRP A 1 156 ? 2.077 -8.897 23.755 1.00 91.06 156 TRP A N 1
ATOM 1200 C CA . TRP A 1 156 ? 2.697 -8.014 22.757 1.00 91.06 156 TRP A CA 1
ATOM 1201 C C . TRP A 1 156 ? 2.365 -6.523 22.955 1.00 91.06 156 TRP A C 1
ATOM 1203 O O . TRP A 1 156 ? 3.148 -5.659 22.558 1.00 91.06 156 TRP A O 1
ATOM 1213 N N . LEU A 1 157 ? 1.188 -6.216 23.507 1.00 90.69 157 LEU A N 1
ATOM 1214 C CA . LEU A 1 157 ? 0.691 -4.850 23.701 1.00 90.69 157 LEU A CA 1
ATOM 1215 C C . LEU A 1 157 ? 1.055 -4.248 25.059 1.00 90.69 157 LEU A C 1
ATOM 1217 O O . LEU A 1 157 ? 0.974 -3.024 25.211 1.00 90.69 157 LEU A O 1
ATOM 1221 N N . ASP A 1 158 ? 1.364 -5.070 26.060 1.00 85.56 158 ASP A N 1
ATOM 1222 C CA . ASP A 1 158 ? 1.742 -4.555 27.365 1.00 85.56 158 ASP A CA 1
ATOM 1223 C C . ASP A 1 158 ? 3.124 -3.882 27.321 1.00 85.56 158 ASP A C 1
ATOM 1225 O O . ASP A 1 158 ? 3.889 -3.970 26.362 1.00 85.56 158 ASP A O 1
ATOM 1229 N N . SER A 1 159 ? 3.373 -3.022 28.304 1.00 73.19 159 SER A N 1
ATOM 1230 C CA . SER A 1 159 ? 4.568 -2.167 28.331 1.00 73.19 159 SER A CA 1
ATOM 1231 C C . SER A 1 159 ? 5.738 -2.811 29.075 1.00 73.19 159 SER A C 1
ATOM 1233 O O . SER A 1 159 ? 6.753 -2.143 29.299 1.00 73.19 159 SER A O 1
ATOM 1235 N N . ASP A 1 160 ? 5.590 -4.072 29.478 1.00 72.56 160 ASP A N 1
ATOM 1236 C CA . ASP A 1 160 ? 6.553 -4.778 30.306 1.00 72.56 160 ASP A CA 1
ATOM 1237 C C . ASP A 1 160 ? 7.477 -5.601 29.385 1.00 72.56 160 ASP A C 1
ATOM 1239 O O . ASP A 1 160 ? 7.070 -6.588 28.786 1.00 72.56 160 ASP A O 1
ATOM 1243 N N . ILE A 1 161 ? 8.740 -5.175 29.253 1.00 57.41 161 ILE A N 1
ATOM 1244 C CA . ILE A 1 161 ? 9.825 -5.980 28.651 1.00 57.41 161 ILE A CA 1
ATOM 1245 C C . ILE A 1 161 ? 10.563 -6.735 29.756 1.00 57.41 161 ILE A C 1
ATOM 1247 O O . ILE A 1 161 ? 10.906 -6.085 30.774 1.00 57.41 161 ILE A O 1
#

Sequence (161 aa):
MSYRSNPLRSKRASSARQHGIALITALLIVALAATAAAAIVADEQISIRRTSNTLDSEQAYLYAAGIESWAIDILGEDKKDNQFDSLDEDWASLLPPFQVDGGQISGYIEDAQGRFNLNNLVDSKGKKNNSQIVIFQNLLDNLKINEDLIPLLVDWLDSDI

pLDDT: mean 86.52, std 13.35, range [40.03, 98.38]

Secondary structure (DSSP, 8-state):
------------------HHHHHHHHHHHHHHHHHHHHHHHHHHHHHHHHHHHHHHHHHHHHHHHHHHHHHHHHHHHHHHH-SS--TTSGGGS-EEEEEETTEEEEE----GGGS--GGGGB-TTS-B-HHHHHHHHHHHHHHT--TTHHHHHHHHHSS--

Radius of gyration: 40.17 Å; chains: 1; bounding box: 122×40×87 Å

Foldseek 3Di:
DDDDDDDDPPPPPPPPDPPVVVVVVVVVVVVVVVVVVVVVVVVVVVVVVVVVVVVLVVVVVVVVVVVVVVLCVQVVVVVVVDDDDDCVDPLVDWDPWDDDVPGIDTGHDDDPVVDLDLLCCADPQLHGDVVSLVVVVVVCVVVVHDSVCSVVSSVVNGPDD